Protein AF-A0A7S3B7Y9-F1 (afdb_monomer)

Organism: NCBI:txid156174

Radius of gyration: 22.76 Å; Cα contacts (8 Å, |Δi|>4): 93; chains: 1; bounding box: 66×44×58 Å

Mean predicted aligned error: 7.94 Å

Solvent-accessible surface area (backbone atoms only — not comparable to full-atom values): 9419 Å² total; per-residue (Å²): 131,85,71,76,76,77,78,78,49,74,65,57,55,54,49,34,53,50,24,47,49,54,31,52,57,46,59,74,51,46,67,48,59,77,68,38,34,60,90,78,33,48,69,61,30,48,53,54,50,48,50,48,43,53,32,55,47,42,37,54,51,33,37,61,72,56,23,86,60,75,53,70,67,32,52,54,50,49,53,52,48,49,47,41,53,55,47,52,56,52,53,50,49,50,38,61,74,64,62,49,95,90,62,95,70,69,85,62,61,65,68,57,56,51,51,46,53,57,48,42,54,51,49,59,64,43,41,87,75,46,57,50,71,45,79,77,86,77,78,80,75,74,73,75,80,73,72,77,68,91,73,79,81,76,81,78,129

Sequence (157 aa):
MEKAAGRITGWQYWFTRGANLCYGAFMTCFPVLLVVTPEVSVNAHTYLFFAMLVFSFAVVAANFCEAEVVTLSSKIWFGIFGTFTAVLPVLGAIDFATYREGQAAPLVPWHLVWLLDWGWFMLLGLTVVFLPDAPELQLGIELSHHRFGELEYTTLY

pLDDT: mean 84.92, std 15.27, range [38.94, 98.44]

Secondary structure (DSSP, 8-state):
--PPP----HHHHHHHHHHHHHHHHHHHHTTHHHHS-HHHHHHHHHHHHHHHHHHHHHHHHHHHHH-S---HHHHHHHHHHHHHHHHHHHHHHHHHHH--TT--S-SS-HHHHHHHHHHHHHHHHTHHHHSPP------------------------

Nearest PDB structures (foldseek):
  5tgy-assembly1_A  TM=5.765E-01  e=1.691E+00  Escherichia coli
  3ipm-assembly1_O  TM=3.081E-01  e=7.437E+00  Trypanosoma brucei

Foldseek 3Di:
DPDPQDPDDPVLLVQLVVLCVLQVVLVVCVCVLVVCDVVNPVVVNVVSVLSNLVSLLSNLVSLVSQFPDADPQLVVLNVVLVVLSVVLVVLVVQQVVPDDPPDDDGPDDVVVNVCSVVVNVVSSVCCVPNRHDGDDDDPPPPPPPPDPDDPDPPDDD

Structure (mmCIF, N/CA/C/O backbone):
data_AF-A0A7S3B7Y9-F1
#
_entry.id   AF-A0A7S3B7Y9-F1
#
loop_
_atom_site.group_PDB
_atom_site.id
_atom_site.type_symbol
_atom_site.label_atom_id
_atom_site.label_alt_id
_atom_site.label_comp_id
_atom_site.label_asym_id
_atom_site.label_entity_id
_atom_site.label_seq_id
_atom_site.pdbx_PDB_ins_code
_atom_site.Cartn_x
_atom_site.Cartn_y
_atom_site.Cartn_z
_atom_site.occupancy
_atom_site.B_iso_or_equiv
_atom_site.auth_seq_id
_atom_site.auth_comp_id
_atom_site.auth_asym_id
_atom_site.auth_atom_id
_atom_site.pdbx_PDB_model_num
ATOM 1 N N . MET A 1 1 ? -16.230 1.088 32.505 1.00 38.94 1 MET A N 1
ATOM 2 C CA . MET A 1 1 ? -17.054 1.886 31.575 1.00 38.94 1 MET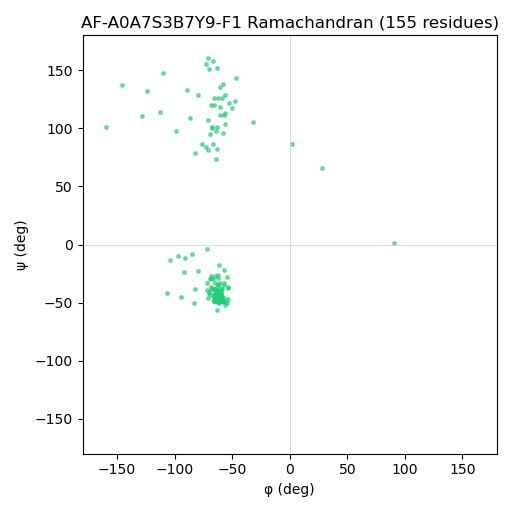 A CA 1
ATOM 3 C C . MET A 1 1 ? -16.895 1.264 30.201 1.00 38.94 1 MET A C 1
ATOM 5 O O . MET A 1 1 ? -15.874 1.494 29.568 1.00 38.94 1 MET A O 1
ATOM 9 N N . GLU A 1 2 ? -17.842 0.422 29.792 1.00 40.66 2 GLU A N 1
ATOM 10 C CA . GLU A 1 2 ? -17.978 -0.004 28.394 1.00 40.66 2 GLU A CA 1
ATOM 11 C C . GLU A 1 2 ? -18.240 1.253 27.564 1.00 40.66 2 GLU A C 1
ATOM 13 O O . GLU A 1 2 ? -19.267 1.913 27.731 1.00 40.66 2 GLU A O 1
ATOM 18 N N . LYS A 1 3 ? -17.282 1.650 26.724 1.00 41.09 3 LYS A N 1
ATOM 19 C CA . LYS A 1 3 ? -17.597 2.582 25.646 1.00 41.09 3 LYS A CA 1
ATOM 20 C C . LYS A 1 3 ? -18.487 1.803 24.690 1.00 41.09 3 LYS A C 1
ATOM 22 O O . LYS A 1 3 ? -18.080 0.749 24.218 1.00 41.09 3 LYS A O 1
ATOM 27 N N . ALA A 1 4 ? -19.705 2.293 24.473 1.00 53.22 4 ALA A N 1
ATOM 28 C CA . ALA A 1 4 ? -20.566 1.777 23.422 1.00 53.22 4 ALA A CA 1
ATOM 29 C C . ALA A 1 4 ? -19.744 1.747 22.131 1.00 53.22 4 ALA A C 1
ATOM 31 O O . ALA A 1 4 ? -19.263 2.806 21.715 1.00 53.22 4 ALA A O 1
ATOM 32 N N . ALA A 1 5 ? -19.542 0.546 21.581 1.00 59.22 5 ALA A N 1
ATOM 33 C CA . ALA A 1 5 ? -18.764 0.346 20.372 1.00 59.22 5 ALA A CA 1
ATOM 34 C C . ALA A 1 5 ? -19.219 1.366 19.323 1.00 59.22 5 ALA A C 1
ATOM 36 O O . ALA A 1 5 ? -20.422 1.516 19.062 1.00 59.22 5 ALA A O 1
ATOM 37 N N . GLY A 1 6 ? -18.272 2.152 18.821 1.00 66.06 6 GLY A N 1
ATOM 38 C CA . GLY A 1 6 ? -18.531 3.255 17.912 1.00 66.06 6 GLY A CA 1
ATOM 39 C C . GLY A 1 6 ? -19.275 2.715 16.702 1.00 66.06 6 GLY A C 1
ATOM 40 O O . GLY A 1 6 ? -18.743 1.908 15.949 1.00 66.06 6 GLY A O 1
ATOM 41 N N . ARG A 1 7 ? -20.539 3.118 16.533 1.00 76.00 7 ARG A N 1
ATOM 42 C CA . ARG A 1 7 ? -21.375 2.622 15.438 1.00 76.00 7 ARG A CA 1
ATOM 43 C C . ARG A 1 7 ? -20.683 2.923 14.107 1.00 76.00 7 ARG A C 1
ATOM 45 O O . ARG A 1 7 ? -20.603 4.088 13.717 1.00 76.00 7 ARG A O 1
ATOM 52 N N . ILE A 1 8 ? -20.227 1.876 13.416 1.00 82.44 8 ILE A N 1
ATOM 53 C CA . ILE A 1 8 ? -19.663 1.983 12.069 1.00 82.44 8 ILE A CA 1
ATOM 54 C C . ILE A 1 8 ? -20.710 2.647 11.173 1.00 82.44 8 ILE A C 1
ATOM 56 O O . ILE A 1 8 ? -21.883 2.257 11.142 1.00 82.44 8 ILE A O 1
ATOM 60 N N . THR A 1 9 ? -20.303 3.692 10.465 1.00 87.00 9 THR A N 1
ATOM 61 C CA . THR A 1 9 ? -21.177 4.381 9.516 1.00 87.00 9 THR A CA 1
ATOM 62 C C . THR A 1 9 ? -21.388 3.520 8.269 1.00 87.00 9 THR A C 1
ATOM 64 O O . THR A 1 9 ? -20.550 2.696 7.906 1.00 87.00 9 THR A O 1
ATOM 67 N N . GLY A 1 10 ? -22.497 3.733 7.555 1.00 85.88 10 GLY A N 1
ATOM 68 C CA . GLY A 1 10 ? -22.784 2.958 6.343 1.00 85.88 10 GLY A CA 1
ATOM 69 C C . GLY A 1 10 ? -21.677 3.050 5.283 1.00 85.88 10 GLY A C 1
ATOM 70 O O . GLY A 1 10 ? -21.390 2.060 4.620 1.00 85.88 10 GLY A O 1
ATOM 71 N N . TRP A 1 11 ? -21.016 4.205 5.145 1.00 89.12 11 TRP A N 1
ATOM 72 C CA . TRP A 1 11 ? -19.938 4.366 4.167 1.00 89.12 11 TRP A CA 1
ATOM 73 C C . TRP A 1 11 ? -18.676 3.582 4.554 1.00 89.12 11 TRP A C 1
ATOM 75 O O . TRP A 1 11 ? -18.095 2.950 3.676 1.00 89.12 11 TRP A O 1
ATOM 85 N N . GLN A 1 12 ? -18.286 3.578 5.840 1.00 88.62 12 GLN A N 1
ATOM 86 C CA . GLN A 1 12 ? -17.137 2.801 6.339 1.00 88.62 12 GLN A CA 1
ATOM 87 C C . GLN A 1 12 ? -17.356 1.324 6.042 1.00 88.62 12 GLN A C 1
ATOM 89 O O . GLN A 1 12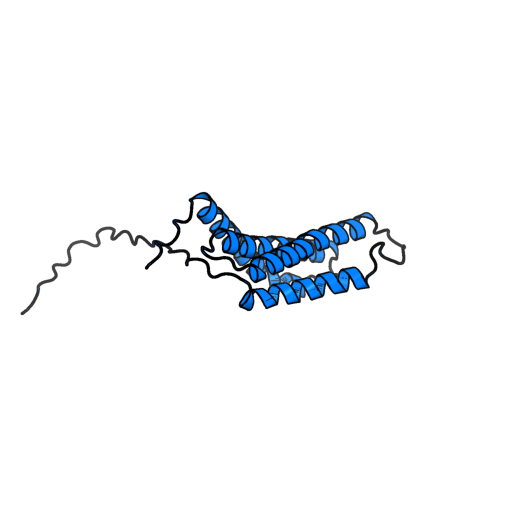 ? -16.515 0.692 5.416 1.00 88.62 12 GLN A O 1
ATOM 94 N N . TYR A 1 13 ? -18.551 0.825 6.365 1.00 86.62 13 TYR A N 1
ATOM 95 C CA . TYR A 1 13 ? -18.936 -0.555 6.106 1.00 86.62 13 TYR A CA 1
ATOM 96 C C . TYR A 1 13 ? -18.770 -0.953 4.630 1.00 86.62 13 TYR A C 1
ATOM 98 O O . TYR A 1 13 ? -18.155 -1.975 4.317 1.00 86.62 13 TYR A O 1
ATOM 106 N N . TRP A 1 14 ? -19.300 -0.149 3.701 1.00 89.38 14 TRP A N 1
ATOM 107 C CA . TRP A 1 14 ? -19.186 -0.440 2.268 1.00 89.38 14 TRP A CA 1
ATOM 108 C C . TRP A 1 14 ? -17.752 -0.312 1.755 1.00 89.38 14 TRP A C 1
ATOM 11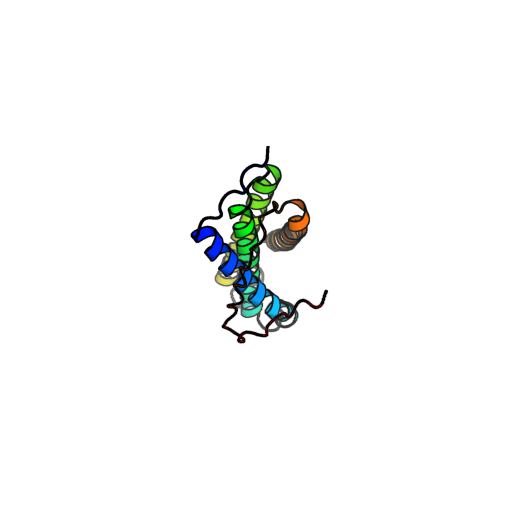0 O O . TRP A 1 14 ? -17.329 -1.133 0.939 1.00 89.38 14 TRP A O 1
ATOM 120 N N . PHE A 1 15 ? -16.999 0.676 2.245 1.00 91.19 15 PHE A N 1
ATOM 121 C CA . PHE A 1 15 ? -15.595 0.857 1.892 1.00 91.19 15 PHE A CA 1
ATOM 122 C C . PHE A 1 15 ? -14.756 -0.348 2.320 1.00 91.19 15 PHE A C 1
ATOM 124 O O . PHE A 1 15 ? -14.080 -0.938 1.481 1.00 91.19 15 PHE A O 1
ATOM 131 N N . THR A 1 16 ? -14.867 -0.779 3.575 1.00 90.06 16 THR A N 1
ATOM 132 C CA . THR A 1 16 ? -14.125 -1.925 4.111 1.00 90.06 16 THR A CA 1
ATOM 133 C C . THR A 1 16 ? -14.486 -3.216 3.403 1.00 90.06 16 THR A C 1
ATOM 135 O O . THR A 1 16 ? -13.599 -3.971 3.008 1.00 90.06 16 THR A O 1
ATOM 138 N N . ARG A 1 17 ? -15.778 -3.468 3.160 1.00 87.00 17 ARG A N 1
ATOM 139 C CA . ARG A 1 17 ? -16.199 -4.643 2.383 1.00 87.00 17 ARG A CA 1
ATOM 140 C C . ARG A 1 17 ? -15.618 -4.633 0.976 1.00 87.00 17 ARG A C 1
ATOM 142 O O . ARG A 1 17 ? -15.142 -5.670 0.521 1.00 87.00 17 ARG A O 1
ATOM 149 N N . GLY A 1 18 ? -15.648 -3.484 0.303 1.00 89.75 18 GLY A N 1
ATOM 150 C CA . GLY A 1 18 ? -15.051 -3.317 -1.020 1.00 89.75 18 GLY A CA 1
ATOM 151 C C . GLY A 1 18 ? -13.542 -3.555 -1.000 1.00 89.75 18 GLY A C 1
ATOM 152 O O . GLY A 1 18 ? -13.045 -4.356 -1.787 1.00 89.75 18 GLY A O 1
ATOM 153 N N . ALA A 1 19 ? -12.825 -2.922 -0.070 1.00 91.81 19 ALA A N 1
ATOM 154 C CA . ALA A 1 19 ? -11.379 -3.061 0.085 1.00 91.81 19 ALA A CA 1
ATOM 155 C C . ALA A 1 19 ? -10.975 -4.517 0.360 1.00 91.81 19 ALA A C 1
ATOM 157 O O . ALA A 1 19 ? -10.122 -5.052 -0.346 1.00 91.81 19 ALA A O 1
ATOM 158 N N . ASN A 1 20 ? -11.641 -5.186 1.306 1.00 89.81 20 ASN A N 1
ATOM 159 C CA . ASN A 1 20 ? -11.378 -6.585 1.648 1.00 89.81 20 ASN A CA 1
ATOM 160 C C . ASN A 1 20 ? -11.687 -7.535 0.488 1.00 89.81 20 ASN A C 1
ATOM 162 O O . ASN A 1 20 ? -10.921 -8.465 0.247 1.00 89.81 20 ASN A O 1
ATOM 166 N N . LEU A 1 21 ? -12.777 -7.305 -0.254 1.00 90.81 21 LEU A N 1
ATOM 167 C CA . LEU A 1 21 ? -13.115 -8.121 -1.421 1.00 90.81 21 LEU A CA 1
ATOM 168 C C . LEU A 1 21 ? -12.072 -7.956 -2.532 1.00 90.81 21 LEU A C 1
ATOM 170 O O . LEU A 1 21 ? -11.589 -8.952 -3.066 1.00 90.81 21 LEU A O 1
ATOM 174 N N . CYS A 1 22 ? -11.708 -6.714 -2.860 1.00 90.69 22 CYS A N 1
ATOM 175 C CA . CYS A 1 22 ? -10.703 -6.417 -3.878 1.00 90.69 22 CYS A CA 1
ATOM 176 C C . CYS A 1 22 ? -9.332 -6.981 -3.498 1.00 90.69 22 CYS A C 1
ATOM 178 O O . CYS A 1 22 ? -8.680 -7.608 -4.329 1.00 90.69 22 CYS A O 1
ATOM 180 N N . TYR A 1 23 ? -8.917 -6.814 -2.242 1.00 89.75 23 TYR A N 1
ATOM 181 C CA . TYR A 1 23 ? -7.665 -7.369 -1.740 1.00 89.75 23 TYR A CA 1
ATOM 182 C C . TYR A 1 23 ? -7.688 -8.894 -1.718 1.00 89.75 23 TYR A C 1
ATOM 184 O O . TYR A 1 23 ? -6.753 -9.515 -2.204 1.00 89.75 23 TYR A O 1
ATOM 192 N N . GLY A 1 24 ? -8.768 -9.515 -1.238 1.00 87.69 24 GLY A N 1
ATOM 193 C CA . GLY A 1 24 ? -8.923 -10.969 -1.251 1.00 87.69 24 GLY A CA 1
ATOM 194 C C . GLY A 1 24 ? -8.843 -11.538 -2.667 1.00 87.69 24 GLY A C 1
ATOM 195 O O . GLY A 1 24 ? -8.055 -12.447 -2.917 1.00 87.69 24 GLY A O 1
ATOM 196 N N . ALA A 1 25 ? -9.581 -10.952 -3.616 1.00 89.31 25 ALA A N 1
ATOM 197 C CA . ALA A 1 25 ? -9.505 -11.321 -5.028 1.00 89.31 25 ALA A CA 1
ATOM 198 C C . ALA A 1 25 ? -8.083 -11.140 -5.581 1.00 89.31 25 ALA A C 1
ATOM 200 O O . ALA A 1 25 ? -7.544 -12.043 -6.217 1.00 89.31 25 ALA A O 1
ATOM 201 N N . PHE A 1 26 ? -7.431 -10.017 -5.283 1.00 89.62 26 PHE A N 1
ATOM 202 C CA . PHE A 1 26 ? -6.056 -9.775 -5.707 1.00 89.62 26 PHE A CA 1
ATOM 203 C C . PHE A 1 26 ? -5.074 -10.797 -5.117 1.00 89.62 26 PHE A C 1
ATOM 205 O O . PHE A 1 26 ? -4.239 -11.325 -5.846 1.00 89.62 26 PHE A O 1
ATOM 212 N N . M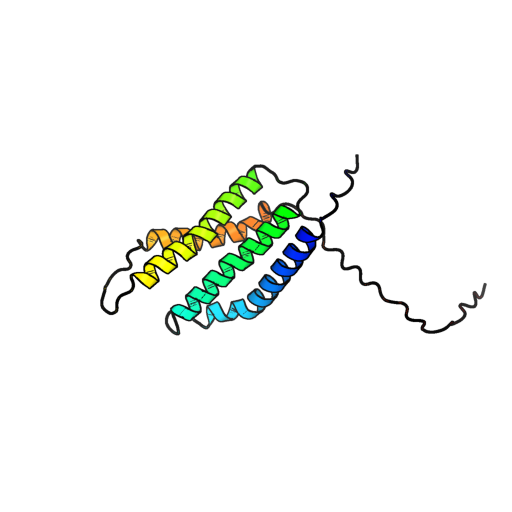ET A 1 27 ? -5.202 -11.148 -3.836 1.00 89.12 27 MET A N 1
ATOM 213 C CA . MET A 1 27 ? -4.330 -12.120 -3.170 1.00 89.12 27 MET A CA 1
ATOM 214 C C . MET A 1 27 ? -4.468 -13.531 -3.747 1.00 89.12 27 MET A C 1
ATOM 216 O O . MET A 1 27 ? -3.489 -14.273 -3.752 1.00 89.12 27 MET A O 1
ATOM 220 N N . THR A 1 28 ? -5.623 -13.894 -4.321 1.00 86.81 28 THR A N 1
ATOM 221 C CA . THR A 1 28 ? -5.735 -15.152 -5.088 1.00 86.81 28 THR A CA 1
ATOM 222 C C . THR A 1 28 ? -4.909 -15.135 -6.375 1.00 86.81 28 THR A C 1
ATOM 224 O O . THR A 1 28 ? -4.403 -16.171 -6.800 1.00 86.81 28 THR A O 1
ATOM 227 N N . CYS A 1 29 ? -4.715 -13.953 -6.960 1.00 83.19 29 CYS A N 1
ATOM 228 C CA . CYS A 1 29 ? -3.892 -13.739 -8.146 1.00 83.19 29 CYS A CA 1
ATOM 229 C C . CYS A 1 29 ? -2.434 -13.397 -7.808 1.00 83.19 29 CYS A C 1
ATOM 231 O O . CYS A 1 29 ? -1.594 -13.421 -8.701 1.00 83.19 29 CYS A O 1
ATOM 233 N N . PHE A 1 30 ? -2.098 -13.102 -6.549 1.00 83.31 30 PHE A N 1
ATOM 234 C CA . PHE A 1 30 ? -0.751 -12.696 -6.140 1.00 83.31 30 PHE A CA 1
ATOM 235 C C . PHE A 1 30 ? 0.361 -13.675 -6.562 1.00 83.31 30 PHE A C 1
ATOM 237 O O . PHE A 1 30 ? 1.400 -13.198 -7.015 1.00 83.31 30 PHE A O 1
ATOM 244 N N . PRO A 1 31 ? 0.180 -15.013 -6.542 1.00 86.81 31 PRO A N 1
ATOM 245 C CA . PRO A 1 31 ? 1.197 -15.935 -7.057 1.00 86.81 31 PRO A CA 1
ATOM 246 C C . PRO A 1 31 ? 1.590 -15.685 -8.522 1.00 86.81 31 PRO A C 1
ATOM 248 O O . PRO A 1 31 ? 2.692 -16.047 -8.927 1.00 86.81 31 PRO A O 1
ATOM 251 N N . VAL A 1 32 ? 0.740 -15.021 -9.317 1.00 85.56 32 VAL A N 1
ATOM 252 C CA . VAL A 1 32 ? 1.059 -14.617 -10.695 1.00 85.56 32 VAL A CA 1
ATOM 253 C C . VAL A 1 32 ? 2.235 -13.637 -10.736 1.00 85.56 32 VAL A C 1
ATOM 255 O O . VAL A 1 32 ? 2.999 -13.689 -11.694 1.00 85.56 32 VAL A O 1
ATOM 258 N N . LEU A 1 33 ? 2.469 -12.820 -9.699 1.00 83.25 33 LEU A N 1
ATOM 259 C CA . LEU A 1 33 ? 3.666 -11.965 -9.608 1.00 83.25 33 LEU A CA 1
ATOM 260 C C . LEU A 1 33 ? 4.973 -12.768 -9.557 1.00 83.25 33 LEU A C 1
ATOM 262 O O . LEU A 1 33 ? 6.007 -12.263 -9.985 1.00 83.25 33 LEU A O 1
ATOM 266 N N . LEU A 1 34 ? 4.931 -14.013 -9.069 1.00 83.38 34 LEU A N 1
ATOM 267 C CA . LEU A 1 34 ? 6.093 -14.907 -9.051 1.00 83.38 34 LEU A CA 1
ATOM 268 C C . LEU A 1 34 ? 6.342 -15.568 -10.414 1.00 83.38 34 LEU A C 1
ATOM 270 O O . LEU A 1 34 ? 7.457 -16.001 -10.687 1.00 83.38 34 LEU A O 1
ATOM 274 N N . VAL A 1 35 ? 5.312 -15.656 -11.261 1.00 88.56 35 VAL A N 1
ATOM 275 C CA . VAL A 1 35 ? 5.382 -16.288 -12.590 1.00 88.56 35 VAL A CA 1
ATOM 276 C C . VAL A 1 35 ? 5.672 -15.258 -13.677 1.00 88.56 35 VAL A C 1
ATOM 278 O O . VAL A 1 35 ? 6.514 -15.479 -14.545 1.00 88.56 35 VAL A O 1
ATOM 281 N N . VAL A 1 36 ? 4.980 -14.121 -13.637 1.00 88.38 36 VAL A N 1
ATOM 282 C CA . VAL A 1 36 ? 5.187 -12.995 -14.547 1.00 88.38 36 VAL A CA 1
ATOM 283 C C . VAL A 1 36 ? 6.359 -12.194 -14.013 1.00 88.38 36 VAL A C 1
ATOM 285 O O . VAL A 1 36 ? 6.183 -11.178 -13.347 1.00 88.38 36 VAL A O 1
ATOM 288 N N . THR A 1 37 ? 7.568 -12.687 -14.259 1.00 89.31 37 THR A N 1
ATOM 289 C CA . THR A 1 37 ? 8.789 -11.956 -13.928 1.00 89.31 37 THR A CA 1
ATOM 290 C C . THR A 1 37 ? 8.960 -10.765 -14.880 1.00 89.31 37 THR A C 1
ATOM 292 O O . THR A 1 37 ? 8.385 -10.753 -15.978 1.00 89.31 37 THR A O 1
ATOM 295 N N . PRO A 1 38 ? 9.779 -9.764 -14.512 1.00 83.81 38 PRO A N 1
ATOM 296 C CA . PRO A 1 38 ? 10.117 -8.666 -15.415 1.00 83.81 38 PRO A CA 1
ATOM 297 C C . PRO A 1 38 ? 10.698 -9.145 -16.755 1.00 83.81 38 PRO A C 1
ATOM 299 O O . PRO A 1 38 ? 10.498 -8.495 -17.773 1.00 83.81 38 PRO A O 1
ATOM 302 N N . GLU A 1 39 ? 11.358 -10.307 -16.778 1.00 87.94 39 GLU A N 1
ATOM 303 C CA . GLU A 1 39 ? 11.908 -10.911 -17.999 1.00 87.94 39 GLU A CA 1
ATOM 304 C C . GLU A 1 39 ? 10.822 -11.388 -18.977 1.00 87.94 39 GLU A C 1
ATOM 306 O O . GLU A 1 39 ? 11.041 -11.386 -20.186 1.00 87.94 39 GLU A O 1
ATOM 311 N N . VAL A 1 40 ? 9.644 -11.773 -18.470 1.00 91.00 40 VAL A N 1
ATOM 312 C CA . VAL A 1 40 ? 8.497 -12.185 -19.296 1.00 91.00 40 VAL A CA 1
ATOM 313 C C . VAL A 1 40 ? 7.721 -10.965 -19.780 1.00 91.00 40 VAL A C 1
ATOM 315 O O . VAL A 1 40 ? 7.407 -10.842 -20.963 1.00 91.00 40 VAL A O 1
ATOM 318 N N . SER A 1 41 ? 7.366 -10.067 -18.861 1.00 90.31 41 SER A N 1
ATOM 319 C CA . SER A 1 41 ? 6.664 -8.829 -19.191 1.00 90.31 41 SER A CA 1
ATOM 320 C C . SER A 1 41 ? 6.824 -7.804 -18.077 1.00 90.31 41 SER A C 1
ATOM 322 O O . SER A 1 41 ? 6.110 -7.834 -17.072 1.00 90.31 41 SER A O 1
ATOM 324 N N . VAL A 1 42 ? 7.731 -6.852 -18.297 1.00 87.19 42 VAL A N 1
ATOM 325 C CA . VAL A 1 42 ? 7.987 -5.729 -17.386 1.00 87.19 42 VAL A CA 1
ATOM 326 C C . VAL A 1 42 ? 6.690 -4.972 -17.062 1.00 87.19 42 VAL A C 1
ATOM 328 O O . VAL A 1 42 ? 6.374 -4.761 -15.895 1.00 87.19 42 VAL A O 1
ATOM 331 N N . ASN A 1 43 ? 5.882 -4.648 -18.080 1.00 88.62 43 ASN A N 1
ATOM 332 C CA . ASN A 1 43 ? 4.628 -3.907 -17.897 1.00 88.62 43 ASN A CA 1
ATOM 333 C C . ASN A 1 43 ? 3.620 -4.671 -17.028 1.00 88.62 43 ASN A C 1
ATOM 335 O O . ASN A 1 43 ? 3.040 -4.100 -16.106 1.00 88.62 43 ASN A O 1
ATOM 339 N N . ALA A 1 44 ? 3.406 -5.963 -17.305 1.00 90.56 44 ALA A N 1
ATOM 340 C CA . ALA A 1 44 ? 2.453 -6.762 -16.541 1.00 90.56 44 ALA A CA 1
ATOM 341 C C . ALA A 1 44 ? 2.911 -6.939 -15.087 1.00 90.56 44 ALA A C 1
ATOM 343 O O . ALA A 1 44 ? 2.101 -6.770 -14.176 1.00 90.56 44 ALA A O 1
ATOM 344 N N . HIS A 1 45 ? 4.203 -7.205 -14.863 1.00 88.88 45 HIS A N 1
ATOM 345 C CA . HIS A 1 45 ? 4.774 -7.306 -13.520 1.00 88.88 45 HIS A CA 1
ATOM 346 C C . HIS A 1 45 ? 4.566 -6.010 -12.724 1.00 88.88 45 HIS A C 1
ATOM 348 O O . HIS A 1 45 ? 4.051 -6.042 -11.606 1.00 88.88 45 HIS A O 1
ATOM 354 N N . THR A 1 46 ? 4.879 -4.855 -13.314 1.00 89.56 46 THR A N 1
ATOM 355 C CA . THR A 1 46 ? 4.697 -3.557 -12.652 1.00 89.56 46 THR A CA 1
ATOM 356 C C . THR A 1 46 ? 3.235 -3.247 -12.368 1.00 89.56 46 THR A C 1
ATOM 358 O O . THR A 1 46 ? 2.923 -2.818 -11.260 1.00 89.56 46 THR A O 1
ATOM 361 N N . TYR A 1 47 ? 2.315 -3.457 -13.313 1.00 91.00 47 TYR A N 1
ATOM 362 C CA . TYR A 1 47 ? 0.899 -3.171 -13.057 1.00 91.00 47 TYR A CA 1
ATOM 363 C C . TYR A 1 47 ? 0.320 -4.060 -11.957 1.00 91.00 47 TYR A C 1
ATOM 365 O O . TYR A 1 47 ? -0.446 -3.573 -11.124 1.00 91.00 47 TYR A O 1
ATOM 373 N N . LEU A 1 48 ? 0.722 -5.333 -11.905 1.00 91.81 48 LEU A N 1
ATOM 374 C CA . LEU A 1 48 ? 0.363 -6.223 -10.802 1.00 91.81 48 LEU A CA 1
ATOM 375 C C . LEU A 1 48 ? 0.942 -5.723 -9.473 1.00 91.81 48 LEU A C 1
ATOM 377 O O . LEU A 1 48 ? 0.231 -5.702 -8.469 1.00 91.81 48 LEU A O 1
ATOM 381 N N . PHE A 1 49 ? 2.193 -5.262 -9.464 1.00 91.00 49 PHE A N 1
ATOM 382 C CA . PHE A 1 49 ? 2.813 -4.680 -8.276 1.00 91.00 49 PHE A CA 1
ATOM 383 C C . PHE A 1 49 ? 2.082 -3.409 -7.813 1.00 91.00 49 PHE A C 1
ATOM 385 O O . PHE A 1 49 ? 1.754 -3.281 -6.637 1.00 91.00 49 PHE A O 1
ATOM 392 N N . PHE A 1 50 ? 1.721 -2.498 -8.719 1.00 93.31 50 PHE A N 1
ATOM 393 C CA . PHE A 1 50 ? 0.966 -1.286 -8.372 1.00 93.31 50 PHE A CA 1
ATOM 394 C C . PHE A 1 50 ? -0.425 -1.603 -7.828 1.00 93.31 50 PHE A C 1
ATOM 396 O O . PHE A 1 50 ? -0.857 -0.988 -6.852 1.00 93.31 50 PHE A O 1
ATOM 403 N N . ALA A 1 51 ? -1.114 -2.582 -8.417 1.00 93.31 51 ALA A N 1
ATOM 404 C CA . ALA A 1 51 ? -2.392 -3.054 -7.900 1.00 93.31 51 ALA A CA 1
ATOM 405 C C . ALA A 1 51 ? -2.248 -3.583 -6.463 1.00 93.31 51 ALA A C 1
ATOM 407 O O . ALA A 1 51 ? -3.061 -3.234 -5.606 1.00 93.31 51 ALA A O 1
ATOM 408 N N . MET A 1 52 ? -1.180 -4.337 -6.169 1.00 93.38 52 MET A N 1
ATOM 409 C CA . MET A 1 52 ? -0.878 -4.790 -4.808 1.00 93.38 52 MET A CA 1
ATOM 410 C C . MET A 1 52 ? -0.716 -3.617 -3.841 1.00 93.38 52 MET A C 1
ATOM 412 O O . MET A 1 52 ? -1.329 -3.630 -2.775 1.00 93.38 52 MET A O 1
ATOM 416 N N . LEU A 1 53 ? 0.091 -2.610 -4.195 1.00 94.62 53 LEU A N 1
ATOM 417 C CA . LEU A 1 53 ? 0.324 -1.442 -3.339 1.00 94.62 53 LEU A CA 1
ATOM 418 C C . LEU A 1 53 ? -1.005 -0.773 -2.963 1.00 94.62 53 LEU A C 1
ATOM 420 O O . LEU A 1 53 ? -1.280 -0.539 -1.784 1.00 94.62 53 LEU A O 1
ATOM 424 N N . VAL A 1 54 ? -1.855 -0.526 -3.964 1.00 94.88 54 VAL A N 1
ATOM 425 C CA . VAL A 1 54 ? -3.143 0.155 -3.790 1.00 94.88 54 VAL A CA 1
ATOM 426 C C . VAL A 1 54 ? -4.108 -0.671 -2.943 1.00 94.88 54 VAL A C 1
ATOM 428 O O . VAL A 1 54 ? -4.692 -0.133 -2.003 1.00 94.88 54 VAL A O 1
ATOM 431 N N . PHE A 1 55 ? -4.279 -1.964 -3.233 1.00 95.50 55 PHE A N 1
ATOM 432 C CA . PHE A 1 55 ? -5.234 -2.794 -2.494 1.00 95.50 55 PHE A CA 1
ATOM 433 C C . PHE A 1 55 ? -4.786 -3.074 -1.059 1.00 95.50 55 PHE A C 1
ATOM 435 O O . PHE A 1 55 ? -5.608 -2.978 -0.147 1.00 95.50 55 PHE A O 1
ATOM 442 N N . SER A 1 56 ? -3.498 -3.341 -0.837 1.00 95.25 56 SER A N 1
ATOM 443 C CA . SER A 1 56 ? -2.941 -3.506 0.511 1.00 95.25 56 SER A CA 1
ATOM 444 C C . SER A 1 56 ? -3.143 -2.246 1.346 1.00 95.25 56 SER A C 1
ATOM 446 O O . SER A 1 56 ? -3.616 -2.313 2.481 1.00 95.25 56 SER A O 1
ATOM 448 N N . PHE A 1 57 ? -2.847 -1.074 0.778 1.00 97.00 57 PHE A N 1
ATOM 449 C CA . PHE A 1 57 ? -3.065 0.186 1.479 1.00 97.00 57 PHE A CA 1
ATOM 450 C C . PHE A 1 57 ? -4.547 0.471 1.723 1.00 97.00 57 PHE A C 1
ATOM 452 O O . PHE A 1 57 ? -4.892 0.939 2.804 1.00 97.00 57 PHE A O 1
ATOM 459 N N . ALA A 1 58 ? -5.433 0.158 0.774 1.00 96.81 58 ALA A N 1
ATOM 460 C CA . ALA A 1 58 ? -6.873 0.351 0.938 1.00 96.81 58 ALA A CA 1
ATOM 461 C C . ALA A 1 58 ? -7.441 -0.457 2.114 1.00 96.81 58 ALA A C 1
ATOM 463 O O . ALA A 1 58 ? -8.233 0.083 2.883 1.00 96.81 58 ALA A O 1
ATOM 464 N N . VAL A 1 59 ? -7.011 -1.711 2.298 1.00 96.44 59 VAL A N 1
ATOM 465 C CA . VAL A 1 59 ? -7.423 -2.539 3.449 1.00 96.44 59 VAL A CA 1
ATOM 466 C C . VAL A 1 59 ? -6.902 -1.967 4.762 1.00 96.44 59 VAL A C 1
ATOM 468 O O . VAL A 1 59 ? -7.663 -1.829 5.718 1.00 96.44 59 VAL A O 1
ATOM 471 N N . VAL A 1 60 ? -5.629 -1.567 4.810 1.00 96.62 60 VAL A N 1
ATOM 472 C CA . VAL A 1 60 ? -5.062 -0.922 6.004 1.00 96.62 60 VAL A CA 1
ATOM 473 C C . VAL A 1 60 ? -5.806 0.379 6.318 1.00 96.62 60 VAL A C 1
ATOM 475 O O . VAL A 1 60 ? -6.170 0.619 7.466 1.00 96.62 60 VAL A O 1
ATOM 478 N N . ALA A 1 61 ? -6.087 1.207 5.311 1.00 96.88 61 ALA A N 1
ATOM 479 C CA . ALA A 1 61 ? -6.833 2.449 5.474 1.00 96.88 61 ALA A CA 1
ATOM 480 C C . ALA A 1 61 ? -8.263 2.197 5.971 1.00 96.88 61 ALA A C 1
ATOM 482 O O . ALA A 1 61 ? -8.717 2.900 6.870 1.00 96.88 61 ALA A O 1
ATOM 483 N N . ALA A 1 62 ? -8.948 1.179 5.443 1.00 94.69 62 ALA A N 1
ATOM 484 C CA . ALA A 1 62 ? -10.278 0.775 5.894 1.00 94.69 62 ALA A CA 1
ATOM 485 C C . ALA A 1 62 ? -10.277 0.402 7.379 1.00 94.69 62 ALA A C 1
ATOM 487 O O . ALA A 1 62 ? -11.064 0.943 8.154 1.00 94.69 62 ALA A O 1
ATOM 488 N N . ASN A 1 63 ? -9.307 -0.409 7.797 1.00 94.94 63 ASN A N 1
ATOM 489 C CA . ASN A 1 63 ? -9.127 -0.776 9.195 1.00 94.94 63 ASN A CA 1
ATOM 490 C C . ASN A 1 63 ? -8.862 0.456 10.087 1.00 94.94 63 ASN A C 1
ATOM 492 O O . ASN A 1 63 ? -9.428 0.582 11.168 1.00 94.94 63 ASN A O 1
ATOM 496 N N . PHE A 1 64 ? -8.048 1.416 9.633 1.00 94.94 64 PHE A N 1
ATOM 497 C CA . PHE A 1 64 ? -7.840 2.687 10.347 1.00 94.94 64 PHE A CA 1
ATOM 498 C C . PHE A 1 64 ? -9.101 3.555 10.420 1.00 94.94 64 PHE A C 1
ATOM 500 O O . PHE A 1 64 ? -9.280 4.278 11.399 1.00 94.94 64 PHE A O 1
ATOM 507 N N . CYS A 1 65 ? -9.956 3.516 9.398 1.00 93.69 65 CYS A N 1
ATOM 508 C CA . CYS A 1 65 ? -11.231 4.225 9.400 1.00 93.69 65 CYS A CA 1
ATOM 509 C C . CYS A 1 65 ? -12.233 3.618 10.386 1.00 93.69 65 CYS A C 1
ATOM 511 O O . CYS A 1 65 ? -13.086 4.355 10.875 1.00 93.69 65 CYS A O 1
ATOM 513 N N . GLU A 1 66 ? -12.158 2.316 10.652 1.00 90.88 66 GLU A N 1
ATOM 514 C CA . GLU A 1 66 ? -13.063 1.601 11.562 1.00 90.88 66 GLU A CA 1
ATOM 515 C C . GLU A 1 66 ? -12.562 1.539 13.006 1.00 90.88 66 GLU A C 1
ATOM 517 O O . GLU A 1 66 ? -13.366 1.399 13.926 1.00 90.88 66 GLU A O 1
ATOM 522 N N . ALA A 1 67 ? -11.254 1.669 13.221 1.00 93.12 67 ALA A N 1
ATOM 523 C CA . ALA A 1 67 ? -10.661 1.609 14.545 1.00 93.12 67 ALA A CA 1
ATOM 524 C C . ALA A 1 67 ? -11.163 2.731 15.470 1.00 93.12 67 ALA A C 1
ATOM 526 O O . ALA A 1 67 ? -11.036 3.924 15.182 1.00 93.12 67 ALA A O 1
ATOM 527 N N . GLU A 1 68 ? -11.663 2.351 16.646 1.00 91.12 68 GLU A N 1
ATOM 528 C CA . GLU A 1 68 ? -12.149 3.302 17.654 1.00 91.12 68 GLU A CA 1
ATOM 529 C C . GLU A 1 68 ? -11.012 4.069 18.334 1.00 91.12 68 GLU A C 1
ATOM 531 O O . GLU A 1 68 ? -11.159 5.229 18.732 1.00 91.12 68 GLU A O 1
ATOM 536 N N . VAL A 1 69 ? -9.867 3.402 18.496 1.00 92.88 69 VAL A N 1
ATOM 537 C CA . VAL A 1 69 ? -8.693 3.936 19.179 1.00 92.88 69 VAL A CA 1
ATOM 538 C C . VAL A 1 69 ? -7.482 3.759 18.281 1.00 92.88 69 VAL A C 1
ATOM 540 O O . VAL A 1 69 ? -6.983 2.658 18.080 1.00 92.88 69 VAL A O 1
ATOM 543 N N . VAL A 1 70 ? -6.964 4.878 17.780 1.00 95.88 70 VAL A N 1
ATOM 544 C CA . VAL A 1 70 ? -5.749 4.895 16.963 1.00 95.88 70 VAL A CA 1
ATOM 545 C C . VAL A 1 70 ? -4.639 5.604 17.728 1.00 95.88 70 VAL A C 1
ATOM 547 O O . VAL A 1 70 ? -4.711 6.813 17.979 1.00 95.88 70 VAL A O 1
ATOM 550 N N . THR A 1 71 ? -3.598 4.853 18.089 1.00 96.94 71 THR A N 1
ATOM 551 C CA . THR A 1 71 ? -2.425 5.390 18.793 1.00 96.94 71 THR A CA 1
ATOM 552 C C . THR A 1 71 ? -1.632 6.361 17.909 1.00 96.94 71 THR A C 1
ATOM 554 O O . THR A 1 71 ? -1.713 6.315 16.680 1.00 96.94 71 THR A O 1
ATOM 557 N N . LEU A 1 72 ? -0.833 7.250 18.513 1.00 97.31 72 LEU A N 1
ATOM 558 C CA . LEU A 1 72 ? 0.036 8.155 17.748 1.00 97.31 72 LEU A CA 1
ATOM 559 C C . LEU A 1 72 ? 1.054 7.379 16.897 1.00 97.31 72 LEU A C 1
ATOM 561 O O . LEU A 1 72 ? 1.261 7.725 15.736 1.00 97.31 72 LEU A O 1
ATOM 565 N N . SER A 1 73 ? 1.636 6.309 17.444 1.00 97.62 73 SER A N 1
ATOM 566 C CA . SER A 1 73 ? 2.588 5.452 16.732 1.00 97.62 73 SER A CA 1
ATOM 567 C C . SER A 1 73 ? 1.963 4.830 15.484 1.00 97.62 73 SER A C 1
ATOM 569 O O . SER A 1 73 ? 2.557 4.904 14.412 1.00 97.62 73 SER A O 1
ATOM 571 N N . SER A 1 74 ? 0.732 4.316 15.590 1.00 97.50 74 SER A N 1
ATOM 572 C CA . SER A 1 74 ? -0.030 3.794 14.449 1.00 97.50 74 SER A CA 1
ATOM 573 C C . SER A 1 74 ? -0.271 4.866 13.382 1.00 97.50 74 SER A C 1
ATOM 575 O O . SER A 1 74 ? -0.122 4.586 12.199 1.00 97.50 74 SER A O 1
ATOM 577 N N . LYS A 1 75 ? -0.580 6.115 13.768 1.00 98.06 75 LYS A N 1
ATOM 578 C CA . LYS A 1 75 ? -0.762 7.229 12.812 1.00 98.06 75 LYS A CA 1
ATOM 579 C C . LYS A 1 75 ? 0.528 7.586 12.080 1.00 98.06 75 LYS A C 1
ATOM 581 O O . LYS A 1 75 ? 0.498 7.801 10.872 1.00 98.06 75 LYS A O 1
ATOM 586 N N . ILE A 1 76 ? 1.648 7.653 12.802 1.00 98.31 76 ILE A N 1
ATOM 587 C CA . ILE A 1 76 ? 2.964 7.935 12.211 1.00 98.31 76 ILE A CA 1
ATOM 588 C C . ILE A 1 76 ? 3.336 6.819 11.235 1.00 98.31 76 ILE A C 1
ATOM 590 O O . ILE A 1 76 ? 3.670 7.099 10.086 1.00 98.31 76 ILE A O 1
ATOM 594 N N . TRP A 1 77 ? 3.220 5.562 11.669 1.00 98.44 77 TRP A N 1
ATOM 595 C CA . TRP A 1 77 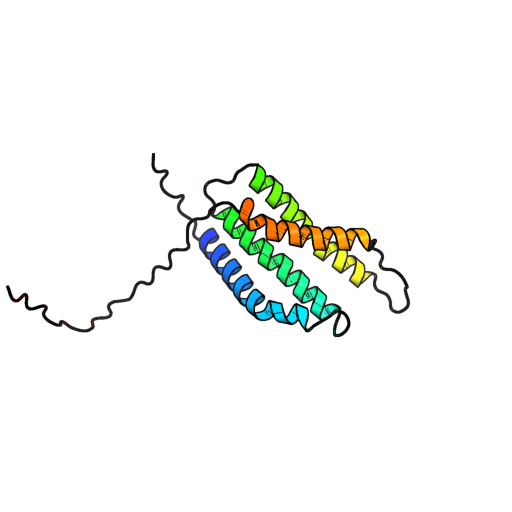? 3.466 4.400 10.820 1.00 98.44 77 TRP A CA 1
ATOM 596 C C . TRP A 1 77 ? 2.575 4.415 9.572 1.00 98.44 77 TRP A C 1
ATOM 598 O O . TRP A 1 77 ? 3.088 4.263 8.468 1.00 98.44 77 TRP A O 1
ATOM 608 N N . PHE A 1 78 ? 1.276 4.694 9.718 1.00 98.38 78 PHE A N 1
ATOM 609 C CA . PHE A 1 78 ? 0.337 4.774 8.597 1.00 98.38 78 PHE A CA 1
ATOM 610 C C . PHE A 1 78 ? 0.715 5.880 7.607 1.00 98.38 78 PHE A C 1
ATOM 612 O O . PHE A 1 78 ? 0.663 5.667 6.399 1.00 98.38 78 PHE A O 1
ATOM 619 N N . GLY A 1 79 ? 1.159 7.040 8.100 1.00 98.38 79 GLY A N 1
ATOM 620 C CA . GLY A 1 79 ? 1.664 8.122 7.255 1.00 98.38 79 GLY A CA 1
ATOM 621 C C . GLY A 1 79 ? 2.915 7.723 6.463 1.00 98.38 79 GLY A C 1
ATOM 622 O O . GLY A 1 79 ? 3.000 8.001 5.265 1.00 98.38 79 GLY A O 1
ATOM 623 N N . ILE A 1 80 ? 3.862 7.022 7.094 1.00 98.44 80 ILE A N 1
ATOM 624 C CA . ILE A 1 80 ? 5.069 6.507 6.424 1.00 98.44 80 ILE A CA 1
ATOM 625 C C . ILE A 1 80 ? 4.686 5.443 5.387 1.00 98.44 80 ILE A C 1
ATOM 627 O O . ILE A 1 80 ? 5.099 5.533 4.233 1.00 98.44 80 ILE A O 1
ATOM 631 N N . PHE A 1 81 ? 3.846 4.478 5.763 1.00 98.12 81 PHE A N 1
ATOM 632 C CA . PHE A 1 81 ? 3.366 3.422 4.873 1.00 98.12 81 PHE A CA 1
ATOM 633 C C . PHE A 1 81 ? 2.603 3.982 3.667 1.00 98.12 81 PHE A C 1
ATOM 635 O O . PHE A 1 81 ? 2.861 3.584 2.529 1.00 98.12 81 PHE A O 1
ATOM 642 N N . GLY A 1 82 ? 1.733 4.969 3.887 1.00 98.12 82 GLY A N 1
ATOM 643 C CA . GLY A 1 82 ? 1.035 5.688 2.823 1.00 98.12 82 GLY A CA 1
ATOM 644 C C . GLY A 1 82 ? 1.984 6.463 1.911 1.00 98.12 82 GLY A C 1
ATOM 645 O O . GLY A 1 82 ? 1.810 6.445 0.695 1.00 98.12 82 GLY A O 1
ATOM 646 N N . THR A 1 83 ? 3.038 7.068 2.466 1.00 98.31 83 THR A N 1
ATOM 647 C CA . THR A 1 83 ? 4.067 7.757 1.669 1.00 98.31 83 THR A CA 1
ATOM 648 C C . THR A 1 83 ? 4.786 6.781 0.743 1.00 98.31 83 THR A C 1
ATOM 650 O O . THR A 1 83 ? 4.879 7.041 -0.452 1.00 98.31 83 THR A O 1
ATOM 653 N N . PHE A 1 84 ? 5.241 5.635 1.254 1.00 97.75 84 PHE A N 1
ATOM 654 C CA . PHE A 1 84 ? 5.895 4.610 0.431 1.00 97.75 84 PHE A CA 1
ATOM 655 C C . PHE A 1 84 ? 4.948 4.079 -0.655 1.00 97.75 84 PHE A C 1
ATOM 657 O O . PHE A 1 84 ? 5.329 4.004 -1.821 1.00 97.75 84 PHE A O 1
ATOM 664 N N . THR A 1 85 ? 3.693 3.802 -0.286 1.00 97.38 85 THR A N 1
ATOM 665 C CA . THR A 1 85 ? 2.640 3.348 -1.209 1.00 97.38 85 THR A CA 1
ATOM 666 C C . THR A 1 85 ? 2.391 4.351 -2.339 1.00 97.38 85 THR A C 1
ATOM 668 O O . THR A 1 85 ? 2.157 3.939 -3.469 1.00 97.38 85 THR A O 1
ATOM 671 N N . ALA A 1 86 ? 2.439 5.657 -2.065 1.00 97.44 86 ALA A N 1
ATOM 672 C CA . ALA A 1 86 ? 2.205 6.696 -3.068 1.00 97.44 86 ALA A CA 1
ATOM 673 C C . ALA A 1 86 ? 3.444 7.005 -3.923 1.00 97.44 86 ALA A C 1
ATOM 675 O O . ALA A 1 86 ? 3.322 7.239 -5.125 1.00 97.44 86 ALA A O 1
ATOM 676 N N . VAL A 1 87 ? 4.638 7.014 -3.323 1.00 97.50 87 VAL A N 1
ATOM 677 C CA . VAL A 1 87 ? 5.889 7.366 -4.014 1.00 97.50 87 VAL A CA 1
ATOM 678 C C . VAL A 1 87 ? 6.312 6.272 -4.994 1.00 97.50 87 VAL A C 1
ATOM 680 O O . VAL A 1 87 ? 6.744 6.598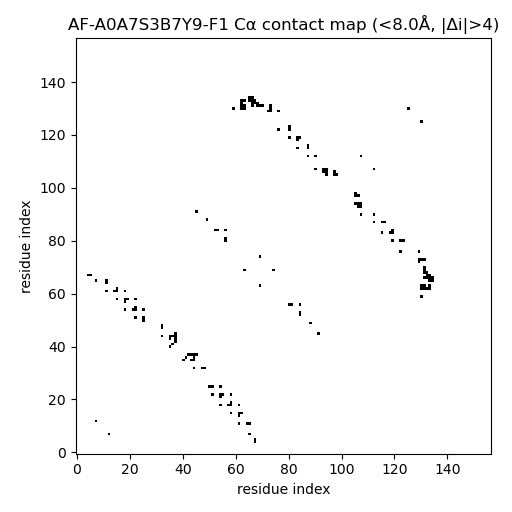 -6.097 1.00 97.50 87 VAL A O 1
ATOM 683 N N . LEU A 1 88 ? 6.155 4.993 -4.639 1.00 96.00 88 LEU A N 1
ATOM 684 C CA . LEU A 1 88 ? 6.561 3.868 -5.491 1.00 96.00 88 LEU A CA 1
ATOM 685 C C . LEU A 1 88 ? 5.917 3.897 -6.894 1.00 96.00 88 LEU A C 1
ATOM 687 O O . LEU A 1 88 ? 6.663 3.882 -7.876 1.00 96.00 88 LEU A O 1
ATOM 691 N N . PRO A 1 89 ? 4.581 4.023 -7.047 1.00 95.12 89 PRO A N 1
ATOM 692 C CA . PRO A 1 89 ? 3.950 4.128 -8.359 1.00 95.12 89 PRO A CA 1
ATOM 693 C C . PRO A 1 89 ? 4.387 5.358 -9.148 1.00 95.12 89 PRO A C 1
ATOM 695 O O . PRO A 1 89 ? 4.515 5.287 -10.367 1.00 95.12 89 PRO A O 1
ATOM 698 N N . VAL A 1 90 ? 4.632 6.482 -8.467 1.00 95.44 90 VAL A N 1
ATOM 699 C CA . VAL A 1 90 ? 5.091 7.718 -9.112 1.00 95.44 90 VAL A CA 1
ATOM 700 C C . VAL A 1 90 ? 6.490 7.532 -9.691 1.00 95.44 90 VAL A C 1
ATOM 702 O O . VAL A 1 90 ? 6.705 7.853 -10.858 1.00 95.44 90 VAL A O 1
ATOM 705 N N . LEU A 1 91 ? 7.430 6.987 -8.914 1.00 94.50 91 LEU A N 1
ATOM 706 C CA . LEU A 1 91 ? 8.788 6.729 -9.396 1.00 94.50 91 LEU A CA 1
ATOM 707 C C . LEU A 1 91 ? 8.801 5.678 -10.501 1.00 94.50 91 LEU A C 1
ATOM 709 O O . LEU A 1 91 ? 9.444 5.895 -11.523 1.00 94.50 91 LEU A O 1
ATOM 713 N N . GLY A 1 92 ? 8.027 4.602 -10.350 1.00 91.25 92 GLY A N 1
ATOM 714 C CA . GLY A 1 92 ? 7.887 3.608 -11.407 1.00 91.25 92 GLY A CA 1
ATOM 715 C C . GLY A 1 92 ? 7.327 4.232 -12.687 1.00 91.25 92 GLY A C 1
ATOM 716 O O . GLY A 1 92 ? 7.901 4.047 -13.753 1.00 91.25 92 GLY A O 1
ATOM 717 N N . ALA A 1 93 ? 6.275 5.052 -12.605 1.00 91.75 93 ALA A N 1
ATOM 718 C CA . ALA A 1 93 ? 5.732 5.752 -13.770 1.00 91.75 93 ALA A CA 1
ATOM 719 C C . ALA A 1 93 ? 6.757 6.686 -14.438 1.00 91.75 93 ALA A C 1
ATOM 721 O O . ALA A 1 93 ? 6.788 6.763 -15.666 1.00 91.75 93 ALA A O 1
ATOM 722 N N . ILE A 1 94 ? 7.607 7.366 -13.660 1.00 92.00 94 ILE A N 1
ATOM 723 C CA . ILE A 1 94 ? 8.713 8.180 -14.189 1.00 92.00 94 ILE A CA 1
ATOM 724 C C . ILE A 1 94 ? 9.725 7.298 -14.925 1.00 92.00 94 ILE A C 1
ATOM 726 O O . ILE A 1 94 ? 10.095 7.627 -16.054 1.00 92.00 94 ILE A O 1
ATOM 730 N N . ASP A 1 95 ? 10.146 6.179 -14.336 1.00 88.88 95 ASP A N 1
ATOM 731 C CA . ASP A 1 95 ? 11.084 5.254 -14.978 1.00 88.88 95 ASP A CA 1
ATOM 732 C C . ASP A 1 95 ? 10.501 4.686 -16.278 1.00 88.88 95 ASP A C 1
ATOM 734 O O . ASP A 1 95 ? 11.185 4.696 -17.296 1.00 88.88 95 ASP A O 1
ATOM 738 N N . PHE A 1 96 ? 9.217 4.311 -16.311 1.00 86.69 96 PHE A N 1
ATOM 739 C CA . PHE A 1 96 ? 8.547 3.867 -17.542 1.00 86.69 96 PHE A CA 1
ATOM 740 C C . PHE A 1 96 ? 8.424 4.967 -18.594 1.00 86.69 96 PHE A C 1
ATOM 742 O O . PHE A 1 96 ? 8.657 4.718 -19.774 1.00 86.69 96 PHE A O 1
ATOM 749 N N . ALA A 1 97 ? 8.059 6.185 -18.191 1.00 87.94 97 ALA A N 1
ATOM 750 C CA . ALA A 1 97 ? 7.900 7.307 -19.115 1.00 87.94 97 ALA A CA 1
ATOM 751 C C . ALA A 1 97 ? 9.236 7.767 -19.714 1.00 87.94 97 ALA A C 1
ATOM 753 O O . ALA A 1 97 ? 9.272 8.337 -20.806 1.00 87.94 97 ALA A O 1
ATOM 754 N N . THR A 1 98 ? 10.331 7.546 -18.988 1.00 87.56 98 THR A N 1
ATOM 755 C CA . THR A 1 98 ? 11.684 7.910 -19.417 1.00 87.56 98 THR A CA 1
ATOM 756 C C . THR A 1 98 ? 12.440 6.744 -20.045 1.00 87.56 98 THR A C 1
ATOM 758 O O . THR A 1 98 ? 13.472 6.973 -20.675 1.00 87.56 98 THR A O 1
ATOM 761 N N . TYR A 1 99 ? 11.906 5.522 -19.958 1.00 81.81 99 TYR A N 1
ATOM 762 C CA . TYR A 1 99 ? 12.475 4.336 -20.579 1.00 81.81 99 TYR A CA 1
ATOM 763 C C . TYR A 1 99 ? 12.537 4.497 -22.101 1.00 81.81 99 TYR A C 1
ATOM 765 O O . TYR A 1 99 ? 11.522 4.650 -22.784 1.00 81.81 99 TYR A O 1
ATOM 773 N N . ARG A 1 100 ? 13.753 4.460 -22.6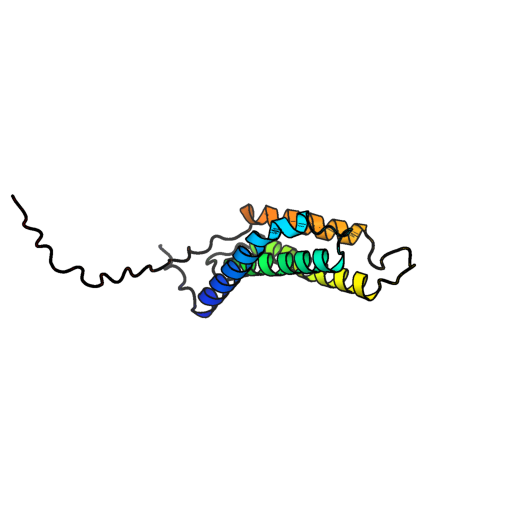49 1.00 78.06 100 ARG A N 1
ATOM 774 C CA . ARG A 1 100 ? 14.010 4.464 -24.092 1.00 78.06 100 ARG A CA 1
ATOM 775 C C . ARG A 1 100 ? 14.840 3.248 -24.455 1.00 78.06 100 ARG A C 1
ATOM 777 O O . ARG A 1 100 ? 15.869 2.996 -23.830 1.00 78.06 100 ARG A O 1
ATOM 784 N N . GLU A 1 101 ? 14.421 2.538 -25.500 1.00 72.25 101 GLU A N 1
ATOM 785 C CA . GLU A 1 101 ? 15.206 1.442 -26.066 1.00 72.25 101 GLU A CA 1
ATOM 786 C C . GLU A 1 101 ? 16.628 1.935 -26.388 1.00 72.25 101 GLU A C 1
ATOM 788 O O . GLU A 1 101 ? 16.818 2.911 -27.115 1.00 72.25 101 GLU A O 1
ATOM 793 N N . GLY A 1 102 ? 17.635 1.292 -25.791 1.00 70.12 102 GLY A N 1
ATOM 794 C CA . GLY A 1 102 ? 19.048 1.630 -25.987 1.00 70.12 102 GLY A CA 1
ATOM 795 C C . GLY A 1 102 ? 19.647 2.652 -25.010 1.00 70.12 102 GLY A C 1
ATOM 796 O O . GLY A 1 102 ? 20.834 2.953 -25.133 1.00 70.12 102 GLY A O 1
ATOM 797 N N . GLN A 1 103 ? 18.898 3.168 -24.027 1.00 73.88 103 GLN A N 1
ATOM 798 C CA . GLN A 1 103 ? 19.480 3.939 -22.919 1.00 73.88 103 GLN A CA 1
ATOM 799 C C . GLN A 1 103 ? 19.877 3.029 -21.751 1.00 73.88 103 GLN A C 1
ATOM 801 O O . GLN A 1 103 ? 19.124 2.155 -21.334 1.00 73.88 103 GLN A O 1
ATOM 806 N N . ALA A 1 104 ? 21.092 3.236 -21.235 1.00 62.50 104 ALA A N 1
ATOM 807 C CA . ALA A 1 104 ? 21.746 2.301 -20.320 1.00 62.50 104 ALA A CA 1
ATOM 808 C C . ALA A 1 104 ? 21.377 2.469 -18.834 1.00 62.50 104 ALA A C 1
ATOM 810 O O . ALA A 1 104 ? 21.785 1.633 -18.031 1.00 62.50 104 ALA A O 1
ATOM 811 N N . ALA A 1 105 ? 20.650 3.521 -18.438 1.00 73.56 105 ALA A N 1
ATOM 812 C CA . ALA A 1 105 ? 20.328 3.741 -17.029 1.00 73.56 105 ALA A CA 1
ATOM 813 C C . ALA A 1 105 ? 18.935 4.365 -16.826 1.00 73.56 105 ALA A C 1
ATOM 815 O O . ALA A 1 105 ? 18.594 5.302 -17.553 1.00 73.56 105 ALA A O 1
ATOM 816 N N . PRO A 1 106 ? 18.157 3.881 -15.837 1.00 81.19 106 PRO A N 1
ATOM 817 C CA . PRO A 1 106 ? 16.931 4.543 -15.404 1.00 81.19 106 PRO A CA 1
ATOM 818 C C . PRO A 1 106 ? 17.246 5.930 -14.834 1.00 81.19 106 PRO A C 1
ATOM 820 O O . PRO A 1 106 ? 18.340 6.171 -14.311 1.00 81.19 106 PRO A O 1
ATOM 823 N N . LEU A 1 107 ? 16.286 6.852 -14.944 1.00 88.56 107 LEU A N 1
ATOM 824 C CA . LEU A 1 107 ? 16.437 8.202 -14.404 1.00 88.56 107 LEU A CA 1
ATOM 825 C C . LEU A 1 107 ? 16.454 8.175 -12.872 1.00 88.56 107 LEU A C 1
ATOM 827 O O . LEU A 1 107 ? 17.182 8.948 -12.244 1.00 88.56 107 LEU A O 1
ATOM 831 N N . VAL A 1 108 ? 15.655 7.293 -12.270 1.00 91.94 108 VAL A N 1
ATOM 832 C CA . VAL A 1 108 ? 15.616 7.132 -10.821 1.00 91.94 108 VAL A CA 1
ATOM 833 C C . VAL A 1 108 ? 16.808 6.274 -10.372 1.00 91.94 108 VAL A C 1
ATOM 835 O O . VAL A 1 108 ? 17.024 5.175 -10.887 1.00 91.94 108 VAL A O 1
ATOM 838 N N . PRO A 1 109 ? 17.601 6.729 -9.383 1.00 92.56 109 PRO A N 1
ATOM 839 C CA . PRO A 1 109 ? 18.681 5.922 -8.831 1.00 92.56 109 PRO A CA 1
ATOM 840 C C . PRO A 1 109 ? 18.155 4.600 -8.261 1.00 92.56 109 PRO A C 1
ATOM 842 O O . PRO A 1 109 ? 17.304 4.599 -7.372 1.00 92.56 109 PRO A O 1
ATOM 845 N N . TRP A 1 110 ? 18.716 3.472 -8.703 1.00 90.38 110 TRP A N 1
ATOM 846 C CA . TRP A 1 110 ? 18.225 2.141 -8.322 1.00 90.38 110 TRP A CA 1
ATOM 847 C C . TRP A 1 110 ? 18.191 1.901 -6.802 1.00 90.38 110 TRP A C 1
ATOM 849 O O . TRP A 1 110 ? 17.286 1.241 -6.303 1.00 90.38 110 TRP A O 1
ATOM 859 N N . HIS A 1 111 ? 19.134 2.481 -6.046 1.00 94.31 111 HIS A N 1
ATOM 860 C CA . HIS A 1 111 ? 19.175 2.377 -4.583 1.00 94.31 111 HIS A CA 1
ATOM 861 C C . HIS A 1 111 ? 17.922 2.960 -3.915 1.00 94.31 111 HIS A C 1
ATOM 863 O O . HIS A 1 111 ? 17.502 2.471 -2.868 1.00 94.31 111 HIS A O 1
ATOM 869 N N . LEU A 1 112 ? 17.332 4.005 -4.507 1.00 94.38 112 LEU A N 1
ATOM 870 C CA . LEU A 1 112 ? 16.114 4.624 -3.993 1.00 94.38 112 LEU A CA 1
ATOM 871 C C . LEU A 1 112 ? 14.915 3.700 -4.206 1.00 94.38 112 LEU A C 1
ATOM 873 O O . LEU A 1 112 ? 14.156 3.480 -3.268 1.00 94.38 112 LEU A O 1
ATOM 877 N N . VAL A 1 113 ? 14.780 3.130 -5.406 1.00 93.31 113 VAL A N 1
ATOM 878 C CA . VAL A 1 113 ? 13.715 2.162 -5.719 1.00 93.31 113 VAL A CA 1
ATOM 879 C C . VAL A 1 113 ? 13.835 0.939 -4.813 1.00 93.31 113 VAL A C 1
ATOM 881 O O . VAL A 1 113 ? 12.868 0.560 -4.164 1.00 93.31 113 VAL A O 1
ATOM 884 N N . TRP A 1 114 ? 15.048 0.404 -4.658 1.00 93.94 114 TRP A N 1
ATOM 885 C CA . TRP A 1 114 ? 15.330 -0.716 -3.762 1.00 93.94 114 TRP A CA 1
ATOM 886 C C . TRP A 1 114 ? 14.943 -0.415 -2.306 1.00 93.94 114 TRP A C 1
ATOM 888 O O . TRP A 1 114 ? 14.247 -1.208 -1.676 1.00 93.94 114 TRP A O 1
ATOM 898 N N . LEU A 1 115 ? 15.348 0.741 -1.769 1.00 96.94 115 LEU A N 1
ATOM 899 C CA . LEU A 1 115 ? 14.988 1.154 -0.410 1.00 96.94 115 LEU A CA 1
ATOM 900 C C . LEU A 1 115 ? 13.468 1.254 -0.235 1.00 96.94 115 LEU A C 1
ATOM 902 O O . LEU A 1 115 ? 12.941 0.844 0.799 1.00 96.94 115 LEU A O 1
ATOM 906 N N . LEU A 1 116 ? 12.774 1.816 -1.224 1.00 95.81 116 LEU A N 1
ATOM 907 C CA . LEU A 1 116 ? 11.329 1.988 -1.178 1.00 95.81 116 LEU A CA 1
ATOM 908 C C . LEU A 1 116 ? 10.596 0.647 -1.273 1.00 95.81 116 LEU A C 1
ATOM 910 O O . LEU A 1 116 ? 9.691 0.422 -0.477 1.00 95.81 116 LEU A O 1
ATOM 914 N N . ASP A 1 117 ? 11.007 -0.263 -2.154 1.00 94.38 117 ASP A N 1
ATOM 915 C CA . ASP A 1 117 ? 10.384 -1.586 -2.289 1.00 94.38 117 ASP A CA 1
ATOM 916 C C . ASP A 1 117 ? 10.544 -2.409 -1.009 1.00 94.38 117 ASP A C 1
ATOM 918 O O . ASP A 1 117 ? 9.561 -2.826 -0.390 1.00 94.38 117 ASP A O 1
ATOM 922 N N . TRP A 1 118 ? 11.785 -2.604 -0.553 1.00 95.75 118 TRP A N 1
ATOM 923 C CA . TRP A 1 118 ? 12.049 -3.392 0.653 1.00 95.75 118 TRP A CA 1
ATOM 924 C C . TRP A 1 118 ? 11.500 -2.717 1.904 1.00 95.75 118 TRP A C 1
ATOM 926 O O . TRP A 1 118 ? 10.953 -3.389 2.779 1.00 95.75 118 TRP A O 1
ATOM 936 N N . GLY A 1 119 ? 11.589 -1.389 1.986 1.00 97.44 119 GLY A N 1
ATOM 937 C CA . GLY A 1 119 ? 10.987 -0.627 3.071 1.00 97.44 119 GLY A CA 1
ATOM 938 C C . GLY A 1 119 ? 9.466 -0.769 3.096 1.00 97.44 119 GLY A C 1
ATOM 939 O O . GLY A 1 119 ? 8.900 -0.956 4.171 1.00 97.44 119 GLY A O 1
ATOM 940 N N . TRP A 1 120 ? 8.802 -0.774 1.938 1.00 97.88 120 TRP A N 1
ATOM 941 C CA . TRP A 1 120 ? 7.360 -0.997 1.852 1.00 97.88 120 TRP A CA 1
ATOM 942 C C . TRP A 1 120 ? 6.973 -2.402 2.324 1.00 97.88 120 TRP A C 1
ATOM 944 O O . TRP A 1 120 ? 6.061 -2.527 3.140 1.00 97.88 120 TRP A O 1
ATOM 954 N N . PHE A 1 121 ? 7.699 -3.449 1.914 1.00 95.19 121 PHE A N 1
ATOM 955 C CA . PHE A 1 121 ? 7.454 -4.814 2.404 1.00 95.19 121 PHE A CA 1
ATOM 956 C C . PHE A 1 121 ? 7.687 -4.953 3.912 1.00 95.19 121 PHE A C 1
ATOM 958 O O . PHE A 1 121 ? 6.905 -5.608 4.601 1.00 95.19 121 PHE A O 1
ATOM 965 N N . MET A 1 122 ? 8.723 -4.307 4.451 1.00 97.19 122 MET A N 1
ATOM 966 C CA . MET A 1 122 ? 8.960 -4.273 5.897 1.00 97.19 122 MET A CA 1
ATOM 967 C C . MET A 1 122 ? 7.816 -3.567 6.631 1.00 97.19 122 MET A C 1
ATOM 969 O O . MET A 1 122 ? 7.336 -4.067 7.646 1.00 97.19 122 MET A O 1
ATOM 973 N N . LEU A 1 123 ? 7.334 -2.435 6.109 1.00 97.44 123 LEU A N 1
ATOM 974 C CA . LEU A 1 123 ? 6.187 -1.718 6.671 1.00 97.44 123 LEU A CA 1
ATOM 975 C C . LEU A 1 123 ? 4.907 -2.554 6.600 1.00 97.44 123 LEU A C 1
ATOM 977 O O . LEU A 1 123 ? 4.159 -2.568 7.574 1.00 97.44 123 LEU A O 1
ATOM 981 N N . LEU A 1 124 ? 4.692 -3.293 5.509 1.00 95.25 124 LEU A N 1
ATOM 982 C CA . LEU A 1 124 ? 3.592 -4.246 5.388 1.00 95.25 124 LEU A CA 1
ATOM 983 C C . LEU A 1 124 ? 3.699 -5.343 6.455 1.00 95.25 124 LEU A C 1
ATOM 985 O O . LEU A 1 124 ? 2.708 -5.649 7.107 1.00 95.25 124 LEU A O 1
ATOM 989 N N . GLY A 1 125 ? 4.888 -5.893 6.706 1.00 94.31 125 GLY A N 1
ATOM 990 C CA . GLY A 1 125 ? 5.103 -6.856 7.792 1.00 94.31 125 GLY A CA 1
ATOM 991 C C . GLY A 1 125 ? 4.823 -6.269 9.180 1.00 94.31 125 GLY A C 1
ATOM 992 O O . GLY A 1 125 ? 4.278 -6.946 10.047 1.00 94.31 125 GLY A O 1
ATOM 993 N N . LEU A 1 126 ? 5.114 -4.982 9.379 1.00 97.00 126 LEU A N 1
ATOM 994 C CA . LEU A 1 126 ? 4.840 -4.255 10.622 1.00 97.00 126 LEU A CA 1
ATOM 995 C C . LEU A 1 126 ? 3.347 -3.964 10.870 1.00 97.00 126 LEU A C 1
ATOM 997 O O . LEU A 1 126 ? 3.003 -3.479 11.952 1.00 97.00 126 LEU A O 1
ATOM 1001 N N . THR A 1 127 ? 2.452 -4.302 9.934 1.00 95.94 127 THR A N 1
ATOM 1002 C CA . THR A 1 127 ? 0.997 -4.266 10.167 1.00 95.94 127 THR A CA 1
ATOM 1003 C C . THR A 1 127 ? 0.604 -5.066 11.408 1.00 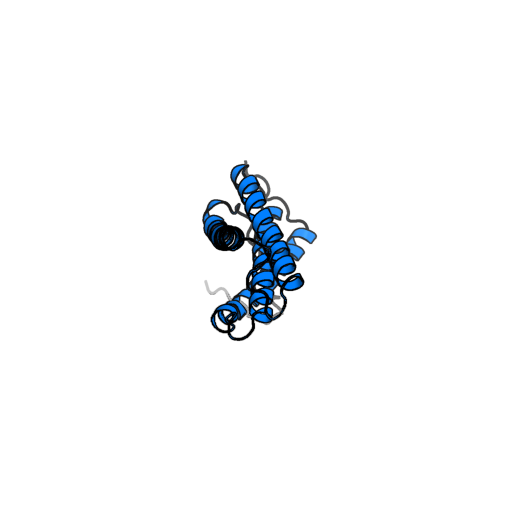95.94 127 THR A C 1
ATOM 1005 O O . THR A 1 127 ? -0.217 -4.593 12.181 1.00 95.94 127 THR A O 1
ATOM 1008 N N . VAL A 1 128 ? 1.258 -6.196 11.691 1.00 94.75 128 VAL A N 1
ATOM 1009 C CA . VAL A 1 128 ? 0.963 -7.027 12.877 1.00 94.75 128 VAL A CA 1
ATOM 1010 C C . VAL A 1 128 ? 1.183 -6.310 14.215 1.00 94.75 128 VAL A C 1
ATOM 1012 O O . VAL A 1 128 ? 0.699 -6.773 15.241 1.00 94.75 128 VAL A O 1
ATOM 1015 N N . VAL A 1 129 ? 1.936 -5.204 14.218 1.00 96.19 129 VAL A N 1
ATOM 1016 C CA . VAL A 1 129 ? 2.248 -4.415 15.420 1.00 96.19 129 VAL A CA 1
ATOM 1017 C C . VAL A 1 129 ? 1.479 -3.097 15.446 1.00 96.19 129 VAL A C 1
ATOM 1019 O O . VAL A 1 129 ? 1.028 -2.671 16.506 1.00 96.19 129 VAL A O 1
ATOM 1022 N N . PHE A 1 130 ? 1.374 -2.412 14.304 1.00 96.44 130 PHE A N 1
ATOM 1023 C CA . PHE A 1 130 ? 0.856 -1.040 14.254 1.00 96.44 130 PHE A CA 1
ATOM 1024 C C . PHE A 1 130 ? -0.574 -0.914 13.735 1.00 96.44 130 PHE A C 1
ATOM 1026 O O . PHE A 1 130 ? -1.155 0.168 13.892 1.00 96.44 130 PHE A O 1
ATOM 1033 N N . LEU A 1 131 ? -1.139 -1.964 13.133 1.00 96.00 131 LEU A N 1
ATOM 1034 C CA . LEU A 1 131 ? -2.532 -1.966 12.705 1.00 96.00 131 LEU A CA 1
ATOM 1035 C C . LEU A 1 131 ? -3.426 -1.904 13.957 1.00 96.00 131 LEU A C 1
ATOM 1037 O O . LEU A 1 131 ? -3.298 -2.760 14.828 1.00 96.00 131 LEU A O 1
ATOM 1041 N N . PRO A 1 132 ? -4.275 -0.874 14.104 1.00 94.50 132 PRO A N 1
ATOM 1042 C CA . PRO A 1 132 ? -5.148 -0.762 15.262 1.00 94.50 132 PRO A CA 1
ATOM 1043 C C . PRO A 1 132 ? -6.243 -1.830 15.205 1.00 94.50 132 PRO A C 1
ATOM 1045 O O . PRO A 1 132 ? -6.681 -2.201 14.120 1.00 94.50 132 PRO A O 1
ATOM 1048 N N . ASP A 1 133 ? -6.732 -2.277 16.358 1.00 92.69 133 ASP A N 1
ATOM 1049 C CA . ASP A 1 133 ? -7.868 -3.196 16.389 1.00 92.69 133 ASP A CA 1
ATOM 1050 C C . ASP A 1 133 ? -9.128 -2.498 15.853 1.00 92.69 133 ASP A C 1
ATOM 1052 O O . ASP A 1 133 ? -9.513 -1.416 16.314 1.00 92.69 133 ASP A O 1
ATOM 1056 N N . ALA A 1 134 ? -9.761 -3.123 14.863 1.00 89.31 134 ALA A N 1
ATOM 1057 C CA . ALA A 1 134 ? -11.043 -2.713 14.310 1.00 89.31 134 ALA A CA 1
ATOM 1058 C C . ALA A 1 134 ? -12.124 -3.740 14.693 1.00 89.31 134 ALA A C 1
ATOM 1060 O O . ALA A 1 134 ? -11.820 -4.929 14.829 1.00 89.31 134 ALA A O 1
ATOM 1061 N N . PRO A 1 135 ? -13.381 -3.307 14.892 1.00 85.69 135 PRO A N 1
ATOM 1062 C CA . PRO A 1 135 ? -14.481 -4.221 15.171 1.00 85.69 135 PRO A CA 1
ATOM 1063 C C . PRO A 1 135 ? -14.641 -5.255 14.051 1.00 85.69 135 PRO A C 1
ATOM 1065 O O . PRO A 1 135 ? -14.586 -4.929 12.867 1.00 85.69 135 PRO A O 1
ATOM 1068 N N . GLU A 1 136 ? -14.888 -6.509 14.429 1.00 82.56 136 GLU A N 1
ATOM 1069 C CA . GLU A 1 136 ? -15.149 -7.569 13.460 1.00 82.56 136 GLU A CA 1
ATOM 1070 C C . GLU A 1 136 ? -16.399 -7.250 12.627 1.00 82.56 136 GLU A C 1
ATOM 1072 O O . GLU A 1 136 ? -17.451 -6.865 13.150 1.00 82.56 136 GLU A O 1
ATOM 1077 N N . LEU A 1 137 ? -16.302 -7.458 11.311 1.00 74.62 137 LEU A N 1
ATOM 1078 C CA . LEU A 1 137 ? -17.448 -7.399 10.410 1.00 74.62 137 LEU A CA 1
ATOM 1079 C C . LEU A 1 137 ? -18.435 -8.513 10.777 1.00 74.62 137 LEU A C 1
ATOM 1081 O O . LEU A 1 137 ? -18.294 -9.657 10.345 1.00 74.62 137 LEU A O 1
ATOM 1085 N N . GLN A 1 138 ? -19.466 -8.172 11.550 1.00 72.19 138 GLN A N 1
ATOM 1086 C CA . GLN A 1 138 ? -20.556 -9.092 11.854 1.00 72.19 138 GLN A CA 1
ATOM 1087 C C . GLN A 1 138 ? -21.356 -9.364 10.576 1.00 72.19 138 GLN A C 1
ATOM 1089 O O . GLN A 1 138 ? -22.182 -8.560 10.135 1.00 72.19 138 GLN A O 1
ATOM 1094 N N . LEU A 1 139 ? -21.101 -10.515 9.955 1.00 65.44 139 LEU A N 1
ATOM 1095 C CA . LEU A 1 139 ? -21.987 -11.081 8.948 1.00 65.44 139 LEU A CA 1
ATOM 1096 C C . LEU A 1 139 ? -23.252 -11.533 9.670 1.00 65.44 139 LEU A C 1
ATOM 1098 O O . LEU A 1 139 ? -23.314 -12.634 10.211 1.00 65.44 139 LEU A O 1
ATOM 1102 N N . GLY A 1 140 ? -24.263 -10.665 9.683 1.00 62.00 140 GLY A N 1
ATOM 1103 C CA . GLY A 1 140 ? -25.626 -11.057 10.005 1.00 62.00 140 GLY A CA 1
ATOM 1104 C C . GLY A 1 140 ? -26.107 -12.043 8.948 1.00 62.00 140 GLY A C 1
ATOM 1105 O O . GLY A 1 140 ? -26.750 -11.650 7.978 1.00 62.00 140 GLY A O 1
ATOM 1106 N N . ILE A 1 141 ? -25.750 -13.319 9.096 1.00 59.88 141 ILE A N 1
ATOM 1107 C CA . ILE A 1 141 ? -26.406 -14.401 8.376 1.00 59.88 141 ILE A CA 1
ATOM 1108 C C . ILE A 1 141 ? -27.761 -14.531 9.055 1.00 59.88 141 ILE A C 1
ATOM 1110 O O . ILE A 1 141 ? -27.949 -15.320 9.978 1.00 59.88 141 ILE A O 1
ATOM 1114 N N . GLU A 1 142 ? -28.701 -13.692 8.632 1.00 53.56 142 GLU A N 1
ATOM 1115 C CA . GLU A 1 142 ? -30.107 -13.928 8.891 1.00 53.56 142 GLU A CA 1
ATOM 1116 C C . GLU A 1 142 ? -30.447 -15.185 8.089 1.00 53.56 142 GLU A C 1
ATOM 1118 O O . GLU A 1 142 ? -30.806 -15.136 6.912 1.00 53.56 142 GLU A O 1
ATOM 1123 N N . LEU A 1 143 ? -30.211 -16.350 8.702 1.00 54.03 143 LEU A N 1
ATOM 1124 C CA . LEU A 1 143 ? -30.815 -17.592 8.264 1.00 54.03 143 LEU A CA 1
ATOM 1125 C C . LEU A 1 143 ? -32.304 -17.308 8.342 1.00 54.03 143 LEU A C 1
ATOM 1127 O O . LEU A 1 143 ? -32.896 -17.376 9.419 1.00 54.03 143 LEU A O 1
ATOM 1131 N N . SER A 1 144 ? -32.904 -16.922 7.215 1.00 51.91 144 SER A N 1
ATOM 1132 C CA . SER A 1 144 ? -34.345 -16.913 7.110 1.00 51.91 144 SER A CA 1
ATOM 1133 C C . SER A 1 144 ? -34.741 -18.339 7.457 1.00 51.91 144 SER A C 1
ATOM 1135 O O . SER A 1 144 ? -34.534 -19.255 6.655 1.00 51.91 144 SER A O 1
ATOM 1137 N N . HIS A 1 145 ? -35.248 -18.546 8.672 1.00 52.50 145 HIS A N 1
ATOM 1138 C CA . HIS A 1 145 ? -36.033 -19.711 9.023 1.00 52.50 145 HIS A CA 1
ATOM 1139 C C . HIS A 1 145 ? -37.286 -19.608 8.163 1.00 52.50 145 HIS A C 1
ATOM 1141 O O . HIS A 1 145 ? -38.368 -19.221 8.601 1.00 52.50 145 HIS A O 1
ATOM 1147 N N . HIS A 1 146 ? -37.117 -19.890 6.878 1.00 49.19 146 HIS A N 1
ATOM 1148 C CA . HIS A 1 146 ? -38.187 -20.080 5.946 1.00 49.19 146 HIS A CA 1
ATOM 1149 C C . HIS A 1 146 ? -38.796 -21.409 6.360 1.00 49.19 146 HIS A C 1
ATOM 1151 O O . HIS A 1 146 ? -38.411 -22.450 5.850 1.00 49.19 146 HIS A O 1
ATOM 1157 N N . ARG A 1 147 ? -39.653 -21.350 7.388 1.00 53.31 147 ARG A N 1
ATOM 1158 C CA . ARG A 1 147 ? -40.752 -22.274 7.662 1.00 53.31 147 ARG A CA 1
ATOM 1159 C C . ARG A 1 147 ? -40.491 -23.687 7.117 1.00 53.31 147 ARG A C 1
ATOM 1161 O O . ARG A 1 147 ? -41.199 -24.150 6.230 1.00 53.31 147 ARG A O 1
ATOM 1168 N N . PHE A 1 148 ? -39.492 -24.389 7.655 1.00 54.22 148 PHE A N 1
ATOM 1169 C CA . PHE A 1 148 ? -39.632 -25.837 7.727 1.00 54.22 148 PHE A CA 1
ATOM 1170 C C . PHE A 1 148 ? -40.691 -26.040 8.797 1.00 54.22 148 PHE A C 1
ATOM 1172 O O . PHE A 1 148 ? -40.485 -25.660 9.948 1.00 54.22 148 PHE A O 1
ATOM 1179 N N . GLY A 1 149 ? -41.879 -26.422 8.330 1.00 52.41 149 GLY A N 1
ATOM 1180 C CA . GLY A 1 149 ? -43.094 -26.485 9.121 1.00 52.41 149 GLY A CA 1
ATOM 1181 C C . GLY A 1 149 ? -42.873 -27.179 10.456 1.00 52.41 149 GLY A C 1
ATOM 1182 O O . GLY A 1 149 ? -42.082 -28.113 10.549 1.00 52.41 149 GLY A O 1
ATOM 1183 N N . GLU A 1 150 ? -43.568 -26.652 11.459 1.00 46.06 150 GLU A N 1
ATOM 1184 C CA 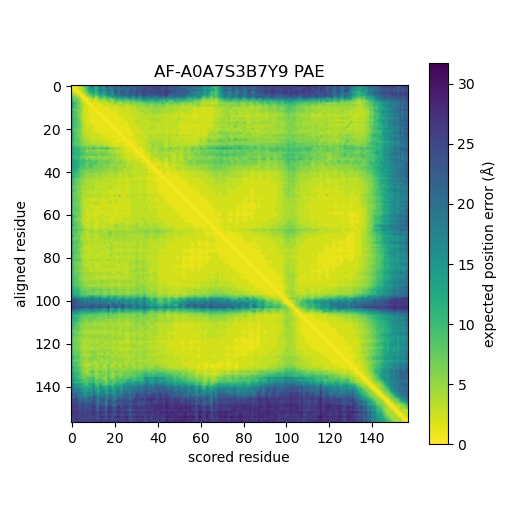. GLU A 1 150 ? -44.066 -27.347 12.644 1.00 46.06 150 GLU A CA 1
ATOM 1185 C C . GLU A 1 150 ? -43.676 -28.832 12.703 1.00 46.06 150 GLU A C 1
ATOM 1187 O O . GLU A 1 150 ? -44.422 -29.711 12.282 1.00 46.06 150 GLU A O 1
ATOM 1192 N N . LEU A 1 151 ? -42.495 -29.120 13.244 1.00 52.44 151 LEU A N 1
ATOM 1193 C CA . LEU A 1 151 ? -42.304 -30.371 13.954 1.00 52.44 151 LEU A CA 1
ATOM 1194 C C . LEU A 1 151 ? -42.450 -30.029 15.426 1.00 52.44 151 LEU A C 1
ATOM 1196 O O . LEU A 1 151 ? -41.567 -29.456 16.062 1.00 52.44 151 LEU A O 1
ATOM 1200 N N . GLU A 1 152 ? -43.668 -30.302 15.878 1.00 51.94 152 GLU A N 1
ATOM 1201 C CA . GLU A 1 152 ? -44.118 -30.433 17.252 1.00 51.94 152 GLU A CA 1
ATOM 1202 C C . GLU A 1 152 ? -42.987 -30.998 18.128 1.00 51.94 152 GLU A C 1
ATOM 1204 O O . GLU A 1 152 ? -42.643 -32.179 18.065 1.00 51.94 152 GLU A O 1
ATOM 1209 N N . TYR A 1 153 ? -42.370 -30.141 18.940 1.00 53.25 153 TYR A N 1
ATOM 1210 C CA . TYR A 1 153 ? -41.531 -30.607 20.036 1.00 53.25 153 TYR A CA 1
ATOM 1211 C C . TYR A 1 153 ? -42.463 -31.076 21.152 1.00 53.25 153 TYR A C 1
ATOM 1213 O O . TYR A 1 153 ? -42.815 -30.316 22.052 1.00 53.25 153 TYR A O 1
ATOM 1221 N N . THR A 1 154 ? -42.881 -32.337 21.073 1.00 58.50 154 THR A N 1
ATOM 1222 C CA . THR A 1 154 ? -43.526 -33.039 22.182 1.00 58.50 154 THR A CA 1
ATOM 1223 C C . THR A 1 154 ? -42.483 -33.238 23.276 1.00 58.50 154 THR A C 1
ATOM 1225 O O . THR A 1 154 ? -41.629 -34.120 23.197 1.00 58.50 154 THR A O 1
ATOM 1228 N N . THR A 1 155 ? -42.529 -32.388 24.297 1.00 58.44 155 THR A N 1
ATOM 1229 C CA . THR A 1 155 ? -41.816 -32.576 25.559 1.00 58.44 155 THR A CA 1
ATOM 1230 C C . THR A 1 155 ? -42.348 -33.836 26.238 1.00 58.44 155 THR A C 1
ATOM 1232 O O . THR A 1 155 ? -43.420 -33.832 26.841 1.00 58.44 155 THR A O 1
ATOM 1235 N N . LEU A 1 156 ? -41.601 -34.933 26.125 1.00 47.69 156 LEU A N 1
ATOM 1236 C CA . LEU A 1 156 ? -41.758 -36.084 27.005 1.00 47.69 156 LEU A CA 1
ATOM 1237 C C . LEU A 1 156 ? -40.903 -35.843 28.255 1.00 47.69 156 LEU A C 1
ATOM 1239 O O . LEU A 1 156 ? -39.680 -35.814 28.160 1.00 47.69 156 LEU A O 1
ATOM 1243 N N . TYR A 1 157 ? -41.638 -35.596 29.345 1.00 58.53 157 TYR A N 1
ATOM 1244 C CA . TYR A 1 157 ? -41.322 -35.578 30.782 1.00 58.53 157 TYR A CA 1
ATOM 1245 C C . TYR A 1 157 ? -39.861 -35.699 31.228 1.00 58.53 157 TYR A C 1
ATOM 1247 O O . TYR A 1 157 ? -39.251 -36.770 31.016 1.00 58.53 157 TYR A O 1
#